Protein AF-A0A853ILU7-F1 (afdb_monomer_lite)

Radius of gyration: 18.77 Å; chains: 1; bounding box: 42×23×53 Å

InterPro domains:
  IPR018168 Ubiquinone biosynthesis hydroxylase, UbiH/UbiF/VisC/COQ6, conserved site [PS01304] (2-15)
  IPR036188 FAD/NAD(P)-binding domain superfamily [G3DSA:3.50.50.60] (1-99)
  IPR036188 FAD/NAD(P)-binding domain superfamily [SSF51905] (1-98)
  IPR051205 Ubiquinone biosynthesis monooxygenase UbiH/COQ6 [PTHR43876] (1-97)

pLDDT: mean 76.75, std 12.06, range [37.25, 93.38]

Foldseek 3Di:
DDDDPPVVVVLVVVLVVLLVVLVVPDDPPDDPPDPVSVVVSVVVCVVVVVVVCCVVVVVCVLPVDPDPVSVVVNVVVVVCVVVVVVVVVVVVCVVVVND

Secondary structure (DSSP, 8-state):
----TTHHHHHHHHHHHHHHHHHHTS-TTS-TT-HHHHHHHHHHHHHHHHHHHHHHHHHHHHHH---HHHHHHHHHHHHHHHHTTHHHHHHHHHHTT--

Organism: NCBI:txid1207057

Structure (mmCIF, N/CA/C/O backbone):
data_AF-A0A853ILU7-F1
#
_entry.id   AF-A0A853ILU7-F1
#
loop_
_atom_site.group_PDB
_atom_site.id
_atom_site.type_symbol
_atom_site.label_atom_id
_atom_site.label_alt_id
_atom_site.label_comp_id
_atom_site.label_asym_id
_atom_site.label_entity_id
_atom_site.label_seq_id
_atom_site.pdbx_PDB_ins_code
_atom_site.Cartn_x
_atom_site.Cartn_y
_atom_site.Cartn_z
_atom_site.occupancy
_atom_site.B_iso_or_equiv
_atom_site.auth_seq_id
_atom_site.auth_comp_id
_atom_site.auth_asym_id
_atom_site.auth_atom_id
_atom_site.pdbx_PDB_model_num
ATOM 1 N N . MET A 1 1 ? 9.779 4.619 -0.393 1.00 44.19 1 MET A N 1
ATOM 2 C CA . MET A 1 1 ? 8.784 5.687 -0.645 1.00 44.19 1 MET A CA 1
ATOM 3 C C . MET A 1 1 ? 9.484 6.819 -1.392 1.00 44.19 1 MET A C 1
ATOM 5 O O . MET A 1 1 ? 10.135 7.648 -0.774 1.00 44.19 1 MET A O 1
ATOM 9 N N . HIS A 1 2 ? 9.447 6.768 -2.723 1.00 37.25 2 HIS A N 1
ATOM 10 C CA . HIS A 1 2 ? 10.016 7.750 -3.663 1.00 37.25 2 HIS A CA 1
ATOM 11 C C . HIS A 1 2 ? 8.863 8.161 -4.622 1.00 37.25 2 HIS A C 1
ATOM 13 O O . HIS A 1 2 ? 7.851 7.461 -4.667 1.00 37.25 2 HIS A O 1
ATOM 19 N N . PRO A 1 3 ? 8.907 9.303 -5.321 1.00 42.47 3 PRO A N 1
ATOM 20 C CA . PRO A 1 3 ? 8.129 10.489 -5.029 1.00 42.47 3 PRO A CA 1
ATOM 21 C C . PRO A 1 3 ? 7.370 10.865 -6.304 1.00 42.47 3 PRO A C 1
ATOM 23 O O . PRO A 1 3 ? 7.729 11.802 -7.007 1.00 42.47 3 PRO A O 1
ATOM 26 N N . LEU A 1 4 ? 6.348 10.098 -6.663 1.00 46.69 4 LEU A N 1
ATOM 27 C CA . LEU A 1 4 ? 5.375 10.590 -7.628 1.00 46.69 4 LEU A CA 1
ATOM 28 C C . LEU A 1 4 ? 4.350 11.377 -6.818 1.00 46.69 4 LEU A C 1
ATOM 30 O O . LEU A 1 4 ? 3.536 10.792 -6.098 1.00 46.69 4 LEU A O 1
ATOM 34 N N . ALA A 1 5 ? 4.474 12.705 -6.858 1.00 49.56 5 ALA A N 1
ATOM 35 C CA . ALA A 1 5 ? 3.571 13.657 -6.219 1.00 49.56 5 ALA A CA 1
ATOM 36 C C . ALA A 1 5 ? 2.120 13.342 -6.638 1.00 49.56 5 ALA A C 1
ATOM 38 O O . ALA A 1 5 ? 1.689 13.693 -7.729 1.00 49.56 5 ALA A O 1
ATOM 39 N N . GLY A 1 6 ? 1.406 12.575 -5.810 1.00 53.56 6 GLY A N 1
ATOM 40 C CA . GLY A 1 6 ? 0.063 12.059 -6.106 1.00 53.56 6 GLY A CA 1
ATOM 41 C C . GLY A 1 6 ? -0.182 10.623 -5.628 1.00 53.56 6 GLY A C 1
ATOM 42 O O . GLY A 1 6 ? -1.270 10.320 -5.145 1.00 53.56 6 GLY A O 1
ATOM 43 N N . GLN A 1 7 ? 0.825 9.743 -5.653 1.00 60.44 7 GLN A N 1
ATOM 44 C CA . GLN A 1 7 ? 0.652 8.357 -5.186 1.00 60.44 7 GLN A CA 1
ATOM 45 C C . GLN A 1 7 ? 0.570 8.254 -3.659 1.00 60.44 7 GLN A C 1
ATOM 47 O O . GLN A 1 7 ? -0.228 7.474 -3.150 1.00 60.44 7 GLN A O 1
ATOM 52 N N . GLY A 1 8 ? 1.329 9.068 -2.918 1.00 70.19 8 GLY A N 1
ATOM 53 C CA . GLY A 1 8 ? 1.314 9.046 -1.449 1.00 70.19 8 GLY A CA 1
ATOM 54 C C . GLY A 1 8 ? -0.059 9.369 -0.851 1.00 70.19 8 GLY A C 1
ATOM 55 O O . GLY A 1 8 ? -0.468 8.734 0.117 1.00 70.19 8 GLY A O 1
ATOM 56 N N . LEU A 1 9 ? -0.803 10.291 -1.474 1.00 77.25 9 LEU A N 1
ATOM 57 C CA . LEU A 1 9 ? -2.158 10.638 -1.047 1.00 77.25 9 LEU A CA 1
ATOM 58 C C . LEU A 1 9 ? -3.130 9.479 -1.286 1.00 77.25 9 LEU A C 1
ATOM 60 O O . LEU A 1 9 ? -3.839 9.095 -0.365 1.00 77.25 9 LEU A O 1
ATOM 64 N N . ASN A 1 10 ? -3.125 8.873 -2.477 1.00 78.81 10 ASN A N 1
ATOM 65 C CA . ASN A 1 10 ? -3.990 7.725 -2.777 1.00 78.81 10 ASN A CA 1
ATOM 66 C C . ASN A 1 10 ? -3.666 6.515 -1.890 1.00 78.81 10 ASN A C 1
ATOM 68 O O . ASN A 1 10 ? -4.568 5.837 -1.403 1.00 78.81 10 ASN A O 1
ATOM 72 N N . VAL A 1 11 ? -2.379 6.274 -1.628 1.00 77.56 11 VAL A N 1
ATOM 73 C CA . VAL A 1 11 ? -1.922 5.226 -0.710 1.00 77.56 11 VAL A CA 1
ATOM 74 C C . 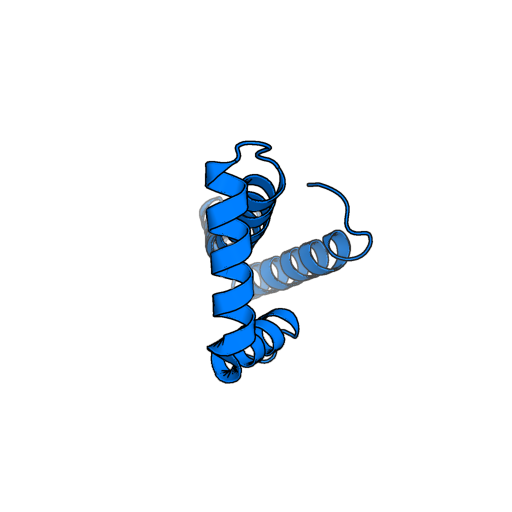VAL A 1 11 ? -2.415 5.501 0.711 1.00 77.56 11 VAL A C 1
ATOM 76 O O . VAL A 1 11 ? -2.940 4.577 1.334 1.00 77.56 11 VAL A O 1
ATOM 79 N N . GLY A 1 12 ? -2.303 6.742 1.196 1.00 81.94 12 GLY A N 1
ATOM 80 C CA . GLY A 1 12 ? -2.747 7.144 2.534 1.00 81.94 12 GLY A CA 1
ATOM 81 C C . GLY A 1 12 ? -4.270 7.159 2.701 1.00 81.94 12 GLY A C 1
ATOM 82 O O . GLY A 1 12 ? -4.781 6.698 3.716 1.00 81.94 12 GLY A O 1
ATOM 83 N N . LEU A 1 13 ? -5.016 7.610 1.688 1.00 85.88 13 LEU A N 1
ATOM 84 C CA . LEU A 1 13 ? -6.480 7.522 1.662 1.00 85.88 13 LEU A CA 1
ATOM 85 C C . LEU A 1 13 ? -6.945 6.061 1.651 1.00 85.88 13 LEU A C 1
ATOM 87 O O . LEU A 1 13 ? -7.894 5.717 2.351 1.00 85.88 13 LEU A O 1
ATOM 91 N N . GLY A 1 14 ? -6.242 5.191 0.919 1.00 84.44 14 GLY A N 1
ATOM 92 C CA . GLY A 1 14 ? -6.476 3.749 0.944 1.00 84.44 14 GLY A CA 1
ATOM 93 C C . GLY A 1 14 ? -6.210 3.122 2.317 1.00 84.44 14 GLY A C 1
ATOM 94 O O . GLY A 1 14 ? -7.019 2.319 2.771 1.00 84.44 14 GLY A O 1
ATOM 95 N N . ASP A 1 15 ? -5.126 3.517 3.004 1.00 86.94 15 ASP A N 1
ATOM 96 C CA . ASP A 1 15 ? -4.852 3.096 4.392 1.00 86.94 15 ASP A CA 1
ATOM 97 C C . ASP A 1 15 ? -5.983 3.530 5.327 1.00 86.94 15 ASP A C 1
ATOM 99 O O . ASP A 1 15 ? -6.512 2.718 6.084 1.00 86.94 15 ASP A O 1
ATOM 103 N N . ALA A 1 16 ? -6.381 4.804 5.260 1.00 88.81 16 ALA A N 1
ATOM 104 C CA . ALA A 1 16 ? -7.413 5.360 6.125 1.00 88.81 16 ALA A CA 1
ATOM 105 C C . ALA A 1 16 ? -8.771 4.674 5.913 1.00 88.81 16 ALA A C 1
ATOM 107 O O . ALA A 1 16 ? -9.452 4.341 6.884 1.00 88.81 16 ALA A O 1
ATOM 108 N N . ALA A 1 17 ? -9.149 4.419 4.657 1.00 90.12 17 ALA A N 1
ATOM 109 C CA . ALA A 1 17 ? -10.382 3.717 4.319 1.00 90.12 17 ALA A CA 1
ATOM 110 C C . ALA A 1 17 ? -10.375 2.260 4.813 1.00 90.12 17 ALA A C 1
ATOM 112 O O . ALA A 1 17 ? -11.370 1.797 5.374 1.00 90.12 17 ALA A O 1
ATOM 113 N N . GLU A 1 18 ? -9.258 1.542 4.650 1.00 89.06 18 GLU A N 1
ATOM 114 C CA . GLU A 1 18 ? -9.132 0.162 5.131 1.00 89.06 18 GLU A CA 1
ATOM 115 C C . GLU A 1 18 ? -9.159 0.099 6.660 1.00 89.06 18 GLU A C 1
ATOM 117 O O . GLU A 1 18 ? -9.860 -0.728 7.243 1.00 89.06 18 GLU A O 1
ATOM 122 N N . LEU A 1 19 ? -8.450 1.016 7.324 1.00 90.38 19 LEU A N 1
ATOM 123 C CA . LEU A 1 19 ? -8.452 1.115 8.777 1.00 90.38 19 LEU A CA 1
ATOM 124 C C . LEU A 1 19 ? -9.863 1.398 9.299 1.00 90.38 19 LEU A C 1
ATOM 126 O O . LEU A 1 19 ? -10.327 0.702 10.200 1.00 90.38 19 LEU A O 1
ATOM 130 N N . ALA A 1 20 ? -10.578 2.354 8.699 1.00 91.88 20 ALA A N 1
ATOM 131 C CA . ALA A 1 20 ? -11.964 2.648 9.050 1.00 91.88 20 ALA A CA 1
ATOM 132 C C . ALA A 1 20 ? -12.863 1.410 8.902 1.00 91.88 20 ALA A C 1
ATOM 134 O O . ALA A 1 20 ? -13.663 1.125 9.794 1.00 91.88 20 ALA A O 1
ATOM 135 N N . ARG A 1 21 ? -12.692 0.624 7.831 1.00 92.00 21 ARG A N 1
ATOM 136 C CA . ARG A 1 21 ? -13.443 -0.623 7.618 1.00 92.00 21 ARG A CA 1
ATOM 137 C C . ARG A 1 21 ? -13.146 -1.667 8.696 1.00 92.00 21 ARG A C 1
ATOM 139 O O . ARG A 1 21 ? -14.073 -2.268 9.236 1.00 92.00 21 ARG A O 1
ATOM 146 N N . VAL A 1 22 ? -11.874 -1.872 9.036 1.00 90.75 22 VAL A N 1
ATOM 147 C CA . VAL A 1 22 ? -11.462 -2.834 10.072 1.00 90.75 22 VAL A CA 1
ATOM 148 C C . VAL A 1 22 ? -11.972 -2.418 11.451 1.00 90.75 22 VAL A C 1
ATOM 150 O O . VAL A 1 22 ? -12.426 -3.272 12.213 1.00 90.75 22 VAL A O 1
ATOM 153 N N . LEU A 1 23 ? -11.949 -1.120 11.759 1.00 90.62 23 LEU A N 1
ATOM 154 C CA . LEU A 1 23 ? -12.497 -0.579 13.002 1.00 90.62 23 LEU A CA 1
ATOM 155 C C . LEU A 1 23 ? -14.026 -0.681 13.062 1.00 90.62 23 LEU A C 1
ATOM 157 O O . LEU A 1 23 ? -14.562 -0.994 14.123 1.00 90.62 23 LEU A O 1
ATOM 161 N N . ALA A 1 24 ? -14.726 -0.470 11.945 1.00 91.88 24 ALA A N 1
ATOM 162 C CA . ALA A 1 24 ? -16.179 -0.619 11.862 1.00 91.88 24 ALA A CA 1
ATOM 163 C C . ALA A 1 24 ? -16.630 -2.084 12.005 1.00 91.88 24 ALA A C 1
ATOM 165 O O . ALA A 1 24 ? -17.667 -2.354 12.603 1.00 91.88 24 ALA A O 1
ATOM 166 N N . ALA A 1 25 ? -15.835 -3.036 11.508 1.00 91.50 25 ALA A N 1
ATOM 167 C CA . ALA A 1 25 ? -16.082 -4.475 11.636 1.00 91.50 25 ALA A CA 1
ATOM 168 C C . ALA A 1 25 ? -15.564 -5.084 12.958 1.00 91.50 25 ALA A C 1
ATOM 170 O O . ALA A 1 25 ? -15.556 -6.308 13.121 1.00 91.50 25 ALA A O 1
ATOM 171 N N . ARG A 1 26 ? -15.075 -4.252 13.885 1.00 93.06 26 ARG A N 1
ATOM 172 C CA . ARG A 1 26 ? -14.562 -4.672 15.194 1.00 93.06 26 ARG A CA 1
ATOM 173 C C . ARG A 1 26 ? -15.704 -5.144 16.088 1.00 93.06 26 ARG A C 1
ATOM 175 O O . ARG A 1 26 ? -16.761 -4.522 16.154 1.00 93.06 26 ARG A O 1
ATOM 182 N N . GLU A 1 27 ? -15.454 -6.194 16.861 1.00 93.31 27 GLU A N 1
ATOM 183 C CA . GLU A 1 27 ? -16.396 -6.643 17.879 1.00 93.31 27 GLU A CA 1
ATOM 184 C C . GLU A 1 27 ? -16.508 -5.608 19.025 1.00 93.31 27 GLU A C 1
ATOM 186 O O . GLU A 1 27 ? -15.478 -5.095 19.472 1.00 93.31 27 GLU A O 1
ATOM 191 N N . PRO A 1 28 ? -17.710 -5.314 19.563 1.00 90.12 28 PRO A N 1
ATOM 192 C CA . PRO A 1 28 ? -17.911 -4.227 20.534 1.00 90.12 28 PRO A CA 1
ATOM 193 C C . PRO A 1 28 ? -17.032 -4.307 21.790 1.00 90.12 28 PRO A C 1
ATOM 195 O O . PRO A 1 28 ? -16.646 -3.284 22.350 1.00 90.12 28 PRO A O 1
ATOM 198 N N . TRP A 1 29 ? -16.696 -5.523 22.220 1.00 90.31 29 TRP A N 1
ATOM 199 C CA . TRP A 1 29 ? -15.894 -5.796 23.416 1.00 90.31 29 TRP A CA 1
ATOM 200 C C . TRP A 1 29 ? -14.379 -5.780 23.172 1.00 90.31 29 TRP A C 1
ATOM 202 O O . TRP A 1 29 ? -13.601 -5.809 24.125 1.00 90.31 29 TRP A O 1
ATOM 212 N N . ARG A 1 30 ? -13.924 -5.790 21.914 1.00 90.31 30 ARG A N 1
ATOM 213 C CA . ARG A 1 30 ? -12.496 -5.858 21.583 1.00 90.31 30 ARG A CA 1
ATOM 214 C C . ARG A 1 30 ? -11.889 -4.461 21.661 1.00 90.31 30 ARG A 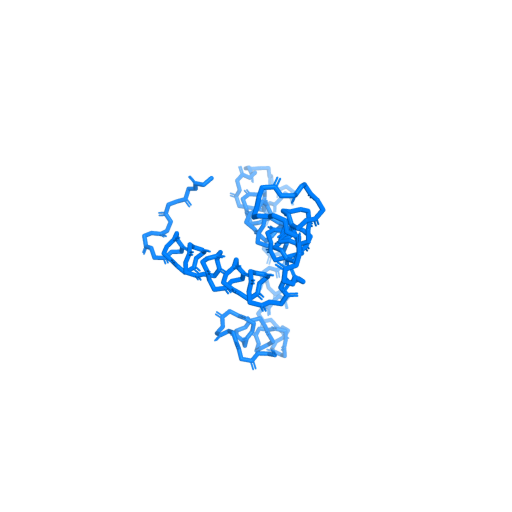C 1
ATOM 216 O O . ARG A 1 30 ? -12.412 -3.586 20.988 1.00 90.31 30 ARG A O 1
ATOM 223 N N . PRO A 1 31 ? -10.787 -4.200 22.379 1.00 90.50 31 PRO A N 1
ATOM 224 C CA . PRO A 1 31 ? -10.205 -2.860 22.442 1.00 90.50 31 PRO A CA 1
ATOM 225 C C . PRO A 1 31 ? -9.521 -2.454 21.120 1.00 90.50 31 PRO A C 1
ATOM 227 O O . PRO A 1 31 ? -9.150 -3.299 20.307 1.00 90.50 31 PRO A O 1
ATOM 230 N N . LEU A 1 32 ? -9.360 -1.146 20.887 1.00 88.31 32 LEU A N 1
ATOM 231 C CA . LEU A 1 32 ? -8.768 -0.609 19.646 1.00 88.31 32 LEU A CA 1
ATOM 232 C C . LEU A 1 32 ? -7.278 -0.951 19.489 1.00 88.31 32 LEU A C 1
ATOM 234 O O . LEU A 1 32 ? -6.784 -1.063 18.373 1.00 88.31 32 LEU A O 1
ATOM 238 N N . ASN A 1 33 ? -6.574 -1.140 20.604 1.00 90.12 33 ASN A N 1
ATOM 239 C CA . ASN A 1 33 ? -5.161 -1.514 20.644 1.00 90.12 33 ASN A CA 1
ATOM 240 C C . ASN A 1 33 ? -4.932 -3.036 20.570 1.00 90.12 33 ASN A C 1
ATOM 242 O O . ASN A 1 33 ? -3.816 -3.499 20.801 1.00 90.12 33 ASN A O 1
ATOM 246 N N . ASP A 1 34 ? -5.966 -3.829 20.274 1.00 93.38 34 ASP A N 1
ATOM 247 C CA . ASP A 1 34 ? -5.824 -5.277 20.166 1.00 93.38 34 ASP A CA 1
ATOM 248 C C . ASP A 1 34 ? -4.943 -5.651 18.964 1.00 93.38 34 ASP A C 1
ATOM 250 O O . ASP A 1 34 ? -5.260 -5.370 17.804 1.00 93.38 34 ASP A O 1
ATOM 254 N N . LEU A 1 35 ? -3.854 -6.368 19.237 1.00 90.94 35 LEU A N 1
ATOM 255 C CA . LEU A 1 35 ? -2.904 -6.811 18.223 1.00 90.94 35 LEU A CA 1
ATOM 256 C C . LEU A 1 35 ? -3.556 -7.673 17.127 1.00 90.94 35 LEU A C 1
ATOM 258 O O . LEU A 1 35 ? -3.135 -7.629 15.973 1.00 90.94 35 LEU A O 1
ATOM 262 N N . LYS A 1 36 ? -4.601 -8.449 17.443 1.00 90.62 36 LYS A N 1
ATOM 263 C CA . LYS A 1 36 ? -5.340 -9.236 16.441 1.00 90.62 36 LYS A CA 1
ATOM 264 C C . LYS A 1 36 ? -6.114 -8.342 15.474 1.00 90.62 36 LYS A C 1
ATOM 266 O O . LYS A 1 36 ? -6.210 -8.692 14.298 1.00 90.62 36 LYS A O 1
ATOM 271 N N . LEU A 1 37 ? -6.649 -7.216 15.951 1.00 90.56 37 LEU A N 1
ATOM 272 C CA . LEU A 1 37 ? -7.345 -6.234 15.118 1.00 90.56 37 LEU A CA 1
ATOM 273 C C . LEU A 1 37 ? -6.352 -5.539 14.180 1.00 90.56 37 LEU A C 1
ATOM 275 O O . LEU A 1 37 ? -6.571 -5.503 12.971 1.00 90.56 37 LEU A O 1
ATOM 279 N N . LEU A 1 38 ? -5.211 -5.101 14.719 1.00 90.44 38 LEU A N 1
ATOM 280 C CA . LEU A 1 38 ? -4.142 -4.472 13.938 1.00 90.44 38 LEU A CA 1
ATOM 281 C C . LEU A 1 38 ? -3.552 -5.423 12.886 1.00 90.44 38 LEU A C 1
ATOM 283 O O . LEU A 1 38 ? -3.370 -5.028 11.739 1.00 90.44 38 LEU A O 1
ATOM 287 N N . ARG A 1 39 ? -3.358 -6.708 13.215 1.00 90.12 39 ARG A N 1
ATOM 288 C CA . ARG A 1 39 ? -2.937 -7.725 12.231 1.00 90.12 39 ARG A CA 1
ATOM 289 C C . ARG A 1 39 ? -3.977 -7.976 11.139 1.00 90.12 39 ARG A C 1
ATOM 291 O O . ARG A 1 39 ? -3.613 -8.400 10.046 1.00 90.12 39 ARG A O 1
ATOM 298 N N . ARG A 1 40 ? -5.273 -7.789 11.415 1.00 89.12 40 ARG A N 1
ATOM 299 C CA . ARG A 1 40 ? -6.325 -7.920 10.391 1.00 89.12 40 ARG A CA 1
ATOM 300 C C . ARG A 1 40 ? -6.198 -6.796 9.363 1.00 89.12 40 ARG A C 1
ATOM 302 O O . ARG A 1 40 ? -6.222 -7.084 8.172 1.00 89.12 40 ARG A O 1
ATOM 309 N N . TYR A 1 41 ? -5.983 -5.568 9.831 1.00 89.81 41 TYR A N 1
ATOM 310 C CA . TYR A 1 41 ? -5.651 -4.423 8.981 1.00 89.81 41 TYR A CA 1
ATOM 311 C C . TYR A 1 41 ? -4.359 -4.6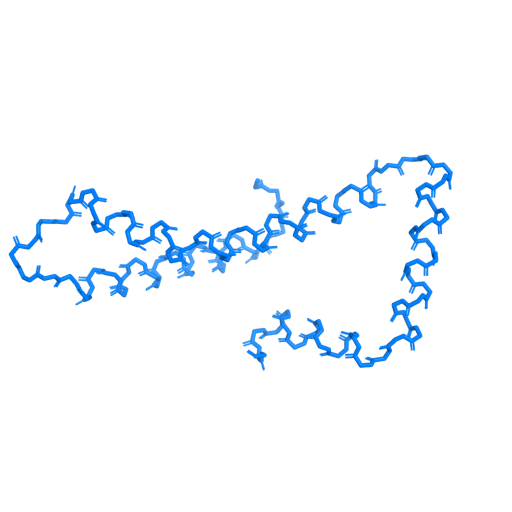45 8.185 1.00 89.81 41 TYR A C 1
ATOM 313 O O . TYR A 1 41 ? -4.359 -4.507 6.964 1.00 89.81 41 TYR A O 1
ATOM 321 N N . GLU A 1 42 ? -3.284 -5.077 8.849 1.00 87.06 42 GLU A N 1
ATOM 322 C CA . GLU A 1 42 ? -2.000 -5.341 8.195 1.00 87.06 42 GLU A CA 1
ATOM 323 C C . GLU A 1 42 ? -2.145 -6.367 7.064 1.00 87.06 42 GLU A C 1
ATOM 325 O O . GLU A 1 42 ? -1.709 -6.112 5.946 1.00 87.06 42 GLU A O 1
ATOM 330 N N . ARG A 1 43 ? -2.830 -7.495 7.304 1.00 86.81 43 ARG A N 1
ATOM 331 C CA . ARG A 1 43 ? -3.072 -8.506 6.261 1.00 86.81 43 ARG A CA 1
ATOM 332 C C . ARG A 1 43 ? -3.938 -7.992 5.116 1.00 86.81 43 ARG A C 1
ATOM 334 O O . ARG A 1 43 ? -3.685 -8.362 3.973 1.00 86.81 43 ARG A O 1
ATOM 341 N N . ALA A 1 44 ? -4.941 -7.163 5.410 1.00 84.12 44 ALA A N 1
ATOM 342 C CA . ALA A 1 44 ? -5.792 -6.567 4.384 1.00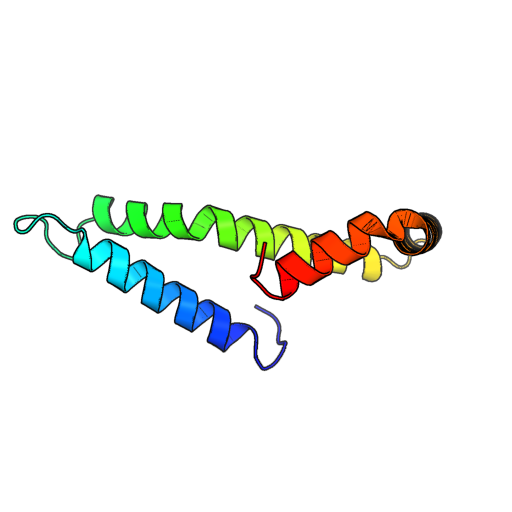 84.12 44 ALA A CA 1
ATOM 343 C C . ALA A 1 44 ? -4.975 -5.673 3.435 1.00 84.12 44 ALA A C 1
ATOM 345 O O . ALA A 1 44 ? -5.161 -5.740 2.224 1.00 84.12 44 ALA A O 1
ATOM 346 N N . ARG A 1 45 ? -4.003 -4.914 3.962 1.00 80.88 45 ARG A N 1
ATOM 347 C CA . ARG A 1 45 ? -3.106 -4.065 3.157 1.00 80.88 45 ARG A CA 1
ATOM 348 C C . ARG A 1 45 ? -1.895 -4.787 2.573 1.00 80.88 45 ARG A C 1
ATOM 350 O O . ARG A 1 45 ? -1.384 -4.342 1.549 1.00 80.88 45 ARG A O 1
ATOM 357 N N . GLN A 1 46 ? -1.437 -5.891 3.167 1.00 78.94 46 GLN A N 1
ATOM 358 C CA . GLN A 1 46 ? -0.230 -6.612 2.736 1.00 78.94 46 GLN A CA 1
ATOM 359 C C . GLN A 1 46 ? -0.282 -7.035 1.266 1.00 78.94 46 GLN A C 1
ATOM 361 O O . GLN A 1 46 ? 0.721 -6.910 0.567 1.00 78.94 46 GLN A O 1
ATOM 366 N N . GLY A 1 47 ? -1.436 -7.504 0.782 1.00 74.00 47 GLY A N 1
ATOM 367 C CA . GLY A 1 47 ? -1.591 -7.910 -0.618 1.00 74.00 47 GLY A CA 1
ATOM 368 C C . GLY A 1 47 ? -1.397 -6.747 -1.593 1.00 74.00 47 GLY A C 1
ATOM 369 O O . GLY A 1 47 ? -0.670 -6.876 -2.578 1.00 74.00 47 GLY A O 1
ATOM 370 N N . ASP A 1 48 ? -1.997 -5.597 -1.298 1.00 70.75 48 ASP A N 1
ATOM 371 C CA . ASP A 1 48 ? -1.903 -4.409 -2.149 1.00 70.75 48 ASP A CA 1
ATOM 372 C C . ASP A 1 48 ? -0.529 -3.747 -2.059 1.00 70.75 48 ASP A C 1
ATOM 374 O O . ASP A 1 48 ? 0.032 -3.331 -3.075 1.00 70.75 48 ASP A O 1
ATOM 378 N N . TRP A 1 49 ? 0.065 -3.735 -0.865 1.00 73.12 49 TRP A N 1
ATOM 379 C CA . TRP A 1 49 ? 1.423 -3.246 -0.658 1.00 73.12 49 TRP A CA 1
ATOM 380 C C . TRP A 1 49 ? 2.449 -4.108 -1.400 1.00 73.12 49 TRP A C 1
ATOM 382 O O . TRP A 1 49 ? 3.318 -3.574 -2.083 1.00 73.12 49 TRP A O 1
ATOM 392 N N . LEU A 1 50 ? 2.310 -5.439 -1.349 1.00 73.75 50 LEU A N 1
ATOM 393 C CA . LEU A 1 50 ? 3.184 -6.366 -2.068 1.00 73.75 50 LEU A CA 1
ATOM 394 C C . LEU A 1 50 ? 3.072 -6.185 -3.585 1.00 73.75 50 LEU A C 1
ATOM 396 O O . LEU A 1 50 ? 4.091 -6.141 -4.267 1.00 73.75 50 LEU A O 1
ATOM 400 N N . ARG A 1 51 ? 1.854 -6.037 -4.122 1.00 71.94 51 ARG A N 1
ATOM 401 C CA . ARG A 1 51 ? 1.638 -5.767 -5.555 1.00 71.94 51 ARG A CA 1
ATOM 402 C C . ARG A 1 51 ? 2.306 -4.467 -5.987 1.00 71.94 51 ARG A C 1
ATOM 404 O O . ARG A 1 51 ? 2.991 -4.451 -7.007 1.00 71.94 51 ARG A O 1
ATOM 411 N N . MET A 1 52 ? 2.128 -3.401 -5.206 1.00 71.62 52 MET A N 1
ATOM 412 C CA . MET A 1 52 ? 2.756 -2.110 -5.472 1.00 71.62 52 MET A CA 1
ATOM 413 C C . MET A 1 52 ? 4.284 -2.228 -5.408 1.00 71.62 52 MET A C 1
ATOM 415 O O . MET A 1 52 ? 4.959 -1.814 -6.346 1.00 71.62 52 MET A O 1
ATOM 419 N N . SER A 1 53 ? 4.838 -2.840 -4.355 1.00 72.88 53 SER A N 1
ATOM 420 C CA . SER A 1 53 ? 6.290 -3.015 -4.202 1.00 72.88 53 SER A CA 1
ATOM 421 C C . SER A 1 53 ? 6.868 -3.813 -5.364 1.00 72.88 53 SER A C 1
ATOM 423 O O . SER A 1 53 ? 7.755 -3.323 -6.047 1.00 72.88 53 SER A O 1
ATOM 425 N N . LEU A 1 54 ? 6.289 -4.973 -5.692 1.00 73.81 54 LEU A N 1
ATOM 426 C CA . LEU A 1 54 ? 6.734 -5.800 -6.817 1.00 73.81 54 LEU A CA 1
ATOM 427 C C . LEU A 1 54 ? 6.700 -5.049 -8.152 1.00 73.81 54 LEU A C 1
ATOM 429 O O . LEU A 1 54 ? 7.624 -5.186 -8.952 1.00 73.81 54 LEU A O 1
ATOM 433 N N . ALA A 1 55 ? 5.660 -4.249 -8.399 1.00 74.81 55 ALA A N 1
ATOM 434 C CA . ALA A 1 55 ? 5.575 -3.445 -9.613 1.00 74.81 55 ALA A CA 1
ATOM 435 C C . ALA A 1 55 ? 6.674 -2.371 -9.655 1.00 74.81 55 ALA A C 1
ATOM 437 O O . ALA A 1 55 ? 7.347 -2.212 -10.673 1.00 74.81 55 ALA A O 1
ATOM 438 N N . THR A 1 56 ? 6.879 -1.658 -8.547 1.00 72.75 56 THR A N 1
ATOM 439 C CA . THR A 1 56 ? 7.841 -0.549 -8.477 1.00 72.75 56 THR A CA 1
ATOM 440 C C . THR A 1 56 ? 9.283 -1.058 -8.512 1.00 72.75 56 THR A C 1
ATOM 442 O O . THR A 1 56 ? 10.086 -0.562 -9.299 1.00 72.75 56 THR A O 1
ATOM 445 N N . ASP A 1 57 ? 9.594 -2.097 -7.736 1.00 75.62 57 ASP A N 1
ATOM 446 C CA . ASP A 1 57 ? 10.911 -2.735 -7.675 1.00 75.62 57 ASP A CA 1
ATOM 447 C C . ASP A 1 57 ? 11.243 -3.447 -8.994 1.00 75.62 57 ASP A C 1
ATOM 449 O O . ASP A 1 57 ? 12.378 -3.395 -9.469 1.00 75.62 57 ASP A O 1
ATOM 453 N N . GLY A 1 58 ? 10.250 -4.080 -9.630 1.00 72.12 58 GLY A N 1
ATOM 454 C CA . GLY A 1 58 ? 10.398 -4.700 -10.945 1.00 72.12 58 GLY A CA 1
ATOM 455 C C . GLY A 1 58 ? 10.740 -3.678 -12.029 1.00 72.12 58 GLY A C 1
ATOM 456 O O . GLY A 1 58 ? 11.676 -3.887 -12.801 1.00 72.12 58 GLY A O 1
ATOM 457 N N . LEU A 1 59 ? 10.042 -2.538 -12.049 1.00 72.88 59 LEU A N 1
ATOM 458 C CA . LEU A 1 59 ? 10.356 -1.434 -12.959 1.00 72.88 59 LEU A CA 1
ATOM 459 C C . LEU A 1 59 ? 11.730 -0.829 -12.653 1.00 72.88 59 LEU A C 1
ATOM 461 O O . LEU A 1 59 ? 12.528 -0.625 -13.567 1.00 72.88 59 LEU A O 1
ATOM 465 N N . GLN A 1 60 ? 12.052 -0.596 -11.380 1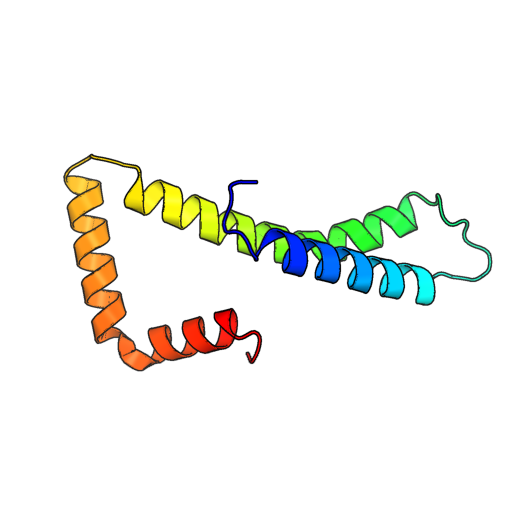.00 75.88 60 GLN A N 1
ATOM 466 C CA . GLN A 1 60 ? 13.349 -0.052 -10.991 1.00 75.88 60 GLN A CA 1
ATOM 467 C C . GLN A 1 60 ? 14.499 -0.973 -11.418 1.00 75.88 60 GLN A C 1
ATOM 469 O O . GLN A 1 60 ? 15.494 -0.495 -11.957 1.00 75.88 60 GLN A O 1
ATOM 474 N N . GLN A 1 61 ? 14.367 -2.289 -11.244 1.00 73.75 61 GLN A N 1
ATOM 475 C CA . GLN A 1 61 ? 15.386 -3.240 -11.690 1.00 73.75 61 GLN A CA 1
ATOM 476 C C . GLN A 1 61 ? 15.482 -3.339 -13.215 1.00 73.75 61 GLN A C 1
ATOM 478 O O . GLN A 1 61 ? 16.588 -3.459 -13.742 1.00 73.75 61 GLN A O 1
ATOM 483 N N . LEU A 1 62 ? 14.354 -3.271 -13.926 1.00 69.50 62 LEU A N 1
ATOM 484 C CA . LEU A 1 62 ? 14.320 -3.356 -15.386 1.00 69.50 62 LEU A CA 1
ATOM 485 C C . LEU A 1 62 ? 14.957 -2.131 -16.062 1.00 69.50 62 LEU A C 1
ATOM 487 O O . LEU A 1 62 ? 15.589 -2.264 -17.109 1.00 69.50 62 LEU A O 1
ATO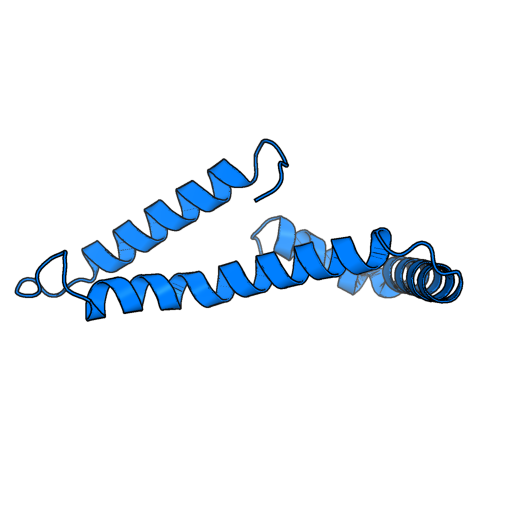M 491 N N . PHE A 1 63 ? 14.800 -0.942 -15.475 1.00 69.88 63 PHE A N 1
ATOM 492 C CA . PHE A 1 63 ? 15.304 0.312 -16.045 1.00 69.88 63 PHE A CA 1
ATOM 493 C C . PHE A 1 63 ? 16.593 0.829 -15.391 1.00 69.88 63 PHE A C 1
ATOM 495 O O . PHE A 1 63 ? 17.272 1.658 -15.989 1.00 69.88 63 PHE A O 1
ATOM 502 N N . GLY A 1 64 ? 16.948 0.344 -14.199 1.00 70.19 64 GLY A N 1
ATOM 503 C CA . GLY A 1 64 ? 18.120 0.789 -13.439 1.00 70.19 64 GLY A CA 1
ATOM 504 C C . GLY A 1 64 ? 19.408 0.005 -13.699 1.00 70.19 64 GLY A C 1
ATOM 505 O O . GLY A 1 64 ? 20.462 0.416 -13.220 1.00 70.19 64 GLY A O 1
ATOM 506 N N . ARG A 1 65 ? 19.363 -1.115 -14.437 1.00 73.75 65 ARG A N 1
ATOM 507 C CA . ARG A 1 65 ? 20.559 -1.910 -14.771 1.00 73.75 65 ARG A CA 1
ATOM 508 C C . ARG A 1 65 ? 21.146 -1.478 -16.128 1.00 73.75 65 ARG A C 1
ATOM 510 O O . ARG A 1 65 ? 20.459 -1.631 -17.136 1.00 73.75 65 ARG A O 1
ATOM 517 N N . PRO A 1 66 ? 22.405 -0.995 -16.189 1.00 68.69 66 PRO A N 1
ATOM 518 C CA . PRO A 1 66 ? 23.044 -0.538 -17.432 1.00 68.69 66 PRO A CA 1
ATOM 519 C C . PRO A 1 66 ? 23.613 -1.673 -18.308 1.00 68.69 66 PRO A C 1
ATOM 521 O O . PRO A 1 66 ? 24.165 -1.415 -19.373 1.00 68.69 66 PRO A O 1
ATOM 524 N N . GLU A 1 67 ? 23.493 -2.927 -17.870 1.00 81.06 67 GLU A N 1
ATOM 525 C CA . GLU A 1 67 ? 24.029 -4.111 -18.548 1.00 81.06 67 GLU A CA 1
ATOM 526 C C . GLU A 1 67 ? 23.402 -4.327 -19.950 1.00 81.06 67 GLU A C 1
ATOM 528 O O . GLU A 1 67 ? 22.173 -4.292 -20.090 1.00 81.06 67 GLU A O 1
ATOM 533 N N . PRO A 1 68 ? 24.192 -4.649 -20.992 1.00 74.62 68 PRO A N 1
ATOM 534 C CA . PRO A 1 68 ? 23.685 -4.840 -22.357 1.00 74.62 68 PRO A CA 1
ATOM 535 C C . PRO A 1 68 ? 22.684 -6.002 -22.493 1.00 74.62 68 PRO A C 1
ATOM 537 O O . PRO A 1 68 ? 21.737 -5.917 -23.277 1.00 74.62 68 PRO A O 1
ATOM 540 N N . ALA A 1 69 ? 22.819 -7.059 -21.685 1.00 75.75 69 ALA A N 1
ATOM 541 C CA . ALA A 1 69 ? 21.836 -8.144 -21.626 1.00 75.75 69 ALA A CA 1
ATOM 542 C C . ALA A 1 69 ? 20.482 -7.679 -21.051 1.00 75.75 69 ALA A C 1
ATOM 544 O O . ALA A 1 69 ? 19.425 -8.074 -21.547 1.00 75.75 69 ALA A O 1
ATOM 545 N N . ALA A 1 70 ? 20.499 -6.790 -20.050 1.00 74.19 70 ALA A N 1
ATOM 546 C CA . ALA A 1 70 ? 19.284 -6.191 -19.498 1.00 74.19 70 ALA A CA 1
ATOM 547 C C . ALA A 1 70 ? 18.616 -5.248 -20.513 1.00 74.19 70 ALA A C 1
ATOM 549 O O . ALA A 1 70 ? 17.392 -5.244 -20.635 1.00 74.19 70 ALA A O 1
ATOM 550 N N . ALA A 1 71 ? 19.407 -4.514 -21.303 1.00 73.94 71 ALA A N 1
ATOM 551 C CA . ALA A 1 71 ? 18.898 -3.667 -22.379 1.00 73.94 71 ALA A CA 1
ATOM 552 C C . ALA A 1 71 ? 18.186 -4.475 -23.482 1.00 73.94 71 ALA A C 1
ATOM 554 O O . ALA A 1 71 ? 17.109 -4.077 -23.929 1.00 73.94 71 ALA A O 1
ATOM 555 N N . LEU A 1 72 ? 18.736 -5.628 -23.881 1.00 77.25 72 LEU A N 1
ATOM 556 C CA . LEU A 1 72 ? 18.095 -6.542 -24.836 1.00 77.25 72 LEU A CA 1
ATOM 557 C C . LEU A 1 72 ? 16.774 -7.096 -24.296 1.00 77.25 72 LEU A C 1
ATOM 559 O O . LEU A 1 72 ? 15.759 -7.046 -24.991 1.00 77.25 72 LEU A O 1
ATOM 563 N N . LEU A 1 73 ? 16.768 -7.563 -23.045 1.00 79.06 73 LEU A N 1
ATOM 564 C CA . LEU A 1 73 ? 15.569 -8.100 -22.401 1.00 79.06 73 LEU A CA 1
ATOM 565 C C . LEU A 1 73 ? 14.473 -7.032 -22.261 1.00 79.06 73 LEU A C 1
ATOM 567 O O . LEU A 1 73 ? 13.301 -7.304 -22.514 1.00 79.06 73 LEU A O 1
ATOM 571 N N . ARG A 1 74 ? 14.858 -5.795 -21.925 1.00 77.56 74 ARG A N 1
ATOM 572 C CA . ARG A 1 74 ? 13.956 -4.641 -21.848 1.00 77.56 74 ARG A CA 1
ATOM 573 C C . ARG A 1 74 ? 13.372 -4.285 -23.212 1.00 77.56 74 ARG A C 1
ATOM 575 O O . ARG A 1 74 ? 12.166 -4.089 -23.313 1.00 77.56 74 ARG A O 1
ATOM 582 N N . ASN A 1 75 ? 14.194 -4.216 -24.257 1.00 79.94 75 ASN A N 1
ATOM 583 C CA . ASN A 1 75 ? 13.731 -3.874 -25.603 1.00 79.94 75 ASN A CA 1
ATOM 584 C C . ASN A 1 75 ? 12.808 -4.961 -26.170 1.00 79.94 75 ASN A C 1
ATOM 586 O O . ASN A 1 75 ? 11.763 -4.643 -26.733 1.00 79.94 75 ASN A O 1
ATOM 590 N N . TRP A 1 76 ? 13.149 -6.235 -25.961 1.00 81.31 76 TRP A N 1
ATOM 591 C CA . TRP A 1 76 ? 12.296 -7.357 -26.343 1.00 81.31 76 TRP A CA 1
ATOM 592 C C . TRP A 1 76 ? 10.982 -7.360 -25.555 1.00 81.31 76 TRP A C 1
ATOM 594 O O . TRP A 1 76 ? 9.914 -7.485 -26.146 1.00 81.31 76 TRP A O 1
ATOM 604 N N . GLY A 1 77 ? 11.042 -7.137 -24.239 1.00 76.31 77 GLY A N 1
ATOM 605 C CA . GLY A 1 77 ? 9.864 -7.024 -23.380 1.00 76.31 77 GLY A CA 1
ATOM 606 C C . GLY A 1 77 ? 8.947 -5.865 -23.778 1.00 76.31 77 GLY A C 1
ATOM 607 O O . GLY A 1 77 ? 7.735 -6.045 -23.827 1.00 76.31 77 GLY A O 1
ATOM 608 N N . MET A 1 78 ? 9.508 -4.706 -24.134 1.00 76.88 78 MET A N 1
ATOM 609 C CA . MET A 1 78 ? 8.748 -3.553 -24.632 1.00 76.88 78 MET A CA 1
ATOM 610 C C . MET A 1 78 ? 8.112 -3.829 -25.999 1.00 76.88 78 MET A C 1
ATOM 612 O O . MET A 1 78 ? 6.939 -3.518 -26.189 1.00 76.88 78 MET A O 1
ATOM 616 N N . ALA A 1 79 ? 8.836 -4.460 -26.927 1.00 77.44 79 ALA A N 1
ATOM 617 C CA . ALA A 1 79 ? 8.300 -4.832 -28.238 1.00 77.44 79 ALA A CA 1
ATOM 618 C C . ALA A 1 79 ? 7.183 -5.885 -28.125 1.00 77.44 79 ALA A C 1
ATOM 620 O O . ALA A 1 79 ? 6.129 -5.752 -28.747 1.00 77.44 79 ALA A O 1
ATOM 621 N N . ALA A 1 80 ? 7.377 -6.899 -27.277 1.00 75.31 80 ALA A N 1
ATOM 622 C CA . ALA A 1 80 ? 6.363 -7.901 -26.970 1.00 75.31 80 ALA A CA 1
ATOM 623 C C . ALA A 1 80 ? 5.139 -7.264 -26.295 1.00 75.31 80 ALA A C 1
ATOM 625 O O . ALA A 1 80 ? 4.003 -7.575 -26.651 1.00 75.31 80 ALA A O 1
ATOM 626 N N . PHE A 1 81 ? 5.353 -6.329 -25.365 1.00 73.12 81 PHE A N 1
ATOM 627 C CA . PHE A 1 81 ? 4.283 -5.583 -24.713 1.00 73.12 81 PHE A CA 1
ATOM 628 C C . PHE A 1 81 ? 3.462 -4.760 -25.712 1.00 73.12 81 PHE A C 1
ATOM 630 O O . PHE A 1 81 ? 2.231 -4.826 -25.679 1.00 73.12 81 PHE A O 1
ATOM 637 N N . ASP A 1 82 ? 4.110 -4.043 -26.632 1.00 73.56 82 ASP A N 1
ATOM 638 C CA . ASP A 1 82 ? 3.415 -3.252 -27.652 1.00 73.56 82 ASP A CA 1
ATOM 639 C C . ASP A 1 82 ? 2.629 -4.127 -28.638 1.00 73.56 82 ASP A C 1
ATOM 641 O O . ASP A 1 82 ? 1.491 -3.801 -28.980 1.00 73.56 82 ASP A O 1
ATOM 645 N N . ALA A 1 83 ? 3.170 -5.290 -29.015 1.00 75.81 83 ALA A N 1
ATOM 646 C CA . ALA A 1 83 ? 2.472 -6.263 -29.858 1.00 75.81 83 ALA A CA 1
ATOM 647 C C . ALA A 1 83 ? 1.292 -6.952 -29.139 1.00 75.81 83 ALA A C 1
ATOM 649 O O . ALA A 1 83 ? 0.353 -7.432 -29.773 1.00 75.81 83 ALA A O 1
ATOM 650 N N . SER A 1 84 ? 1.307 -6.991 -27.804 1.00 74.25 84 SER A N 1
ATOM 651 C CA . SER A 1 84 ? 0.381 -7.785 -26.988 1.00 74.25 84 SER A CA 1
ATOM 652 C C . SER A 1 84 ? -0.971 -7.134 -26.673 1.00 74.25 84 SER A C 1
ATOM 654 O O . SER A 1 84 ? -1.669 -7.645 -25.801 1.00 74.25 84 SER A O 1
ATOM 656 N N . GLY A 1 85 ? -1.356 -6.035 -27.341 1.00 72.44 85 GLY A N 1
ATOM 657 C CA . GLY A 1 85 ? -2.689 -5.389 -27.365 1.00 72.44 85 GLY A CA 1
ATOM 658 C C . GLY A 1 85 ? -3.635 -5.616 -26.159 1.00 72.44 85 GLY A C 1
ATOM 659 O O . GLY A 1 85 ? -3.849 -4.702 -25.356 1.00 72.44 85 GLY A O 1
ATOM 660 N N . PRO A 1 86 ? -4.272 -6.797 -26.011 1.00 74.12 86 PRO A N 1
ATOM 661 C CA . PRO A 1 86 ? -5.027 -7.186 -24.811 1.00 74.12 86 PRO A CA 1
ATOM 662 C C . PRO A 1 86 ? -4.319 -6.998 -23.450 1.00 74.12 86 PRO A C 1
ATOM 664 O O . PRO A 1 86 ? -4.991 -6.595 -22.498 1.00 74.12 86 PRO A O 1
ATOM 667 N N . ILE A 1 87 ? -3.009 -7.235 -23.326 1.00 72.88 87 ILE A N 1
ATOM 668 C CA . ILE A 1 87 ? -2.270 -7.070 -22.056 1.00 72.88 87 ILE A CA 1
ATOM 669 C C . ILE A 1 87 ? -2.183 -5.587 -21.673 1.00 72.88 87 ILE A C 1
ATOM 671 O O . ILE A 1 87 ? -2.507 -5.222 -20.540 1.00 72.88 87 ILE A O 1
ATOM 675 N N . LYS A 1 88 ? -1.872 -4.717 -22.641 1.00 67.69 88 LYS A N 1
ATOM 676 C CA . LYS A 1 88 ? -1.845 -3.253 -22.479 1.00 67.69 88 LYS A CA 1
ATOM 677 C C . LYS A 1 88 ? -3.192 -2.719 -21.975 1.00 67.69 88 LYS A C 1
ATOM 679 O O . LYS A 1 88 ? -3.241 -1.952 -21.016 1.00 67.69 88 LYS A O 1
ATOM 684 N N . ARG A 1 89 ? -4.303 -3.216 -22.536 1.00 71.44 89 ARG A N 1
ATOM 685 C CA . ARG A 1 89 ? -5.673 -2.882 -22.088 1.00 71.44 89 ARG A CA 1
ATOM 686 C C . ARG A 1 89 ? -5.997 -3.389 -20.681 1.00 71.44 89 ARG A C 1
ATOM 688 O O . ARG A 1 89 ? -6.751 -2.747 -19.953 1.00 71.44 89 ARG A O 1
ATOM 695 N N . ARG A 1 90 ? -5.475 -4.552 -20.285 1.00 70.94 90 ARG A N 1
ATOM 696 C CA . ARG A 1 90 ? -5.697 -5.113 -18.942 1.00 70.94 90 ARG A CA 1
ATOM 697 C C . ARG A 1 90 ? -4.929 -4.330 -17.876 1.00 70.94 90 ARG A C 1
ATOM 699 O O . ARG A 1 90 ? -5.499 -4.028 -16.835 1.00 70.94 90 ARG A O 1
ATOM 706 N N . ILE A 1 91 ? -3.697 -3.928 -18.173 1.00 71.19 91 ILE A N 1
ATOM 707 C CA . ILE A 1 91 ? -2.873 -3.106 -17.277 1.00 71.19 91 ILE A CA 1
ATOM 708 C C . ILE A 1 91 ? -3.413 -1.680 -17.164 1.00 71.19 91 ILE A C 1
ATOM 710 O O . ILE A 1 91 ? -3.480 -1.157 -16.058 1.00 71.19 91 ILE A O 1
ATOM 714 N N . ALA A 1 92 ? -3.891 -1.080 -18.258 1.00 72.62 92 ALA A N 1
ATOM 715 C CA . ALA A 1 92 ? -4.551 0.225 -18.200 1.00 72.62 92 ALA A CA 1
ATOM 716 C C . ALA A 1 92 ? -5.793 0.207 -17.289 1.00 72.62 92 ALA A C 1
ATOM 718 O O . ALA A 1 92 ? -5.968 1.106 -16.473 1.00 72.62 92 ALA A O 1
ATOM 719 N N . ARG A 1 93 ? -6.626 -0.842 -17.362 1.00 71.19 93 ARG A N 1
ATOM 720 C CA . ARG A 1 93 ? -7.787 -1.000 -16.465 1.00 71.19 93 ARG A CA 1
ATOM 721 C C . ARG A 1 93 ? -7.393 -1.168 -14.999 1.00 71.19 93 ARG A C 1
ATOM 723 O O . ARG A 1 93 ? -8.016 -0.552 -14.140 1.00 71.19 93 ARG A O 1
ATOM 730 N N . LEU A 1 94 ? -6.340 -1.943 -14.728 1.00 68.38 94 LEU A N 1
ATOM 731 C CA . LEU A 1 94 ? -5.778 -2.086 -13.381 1.00 68.38 94 LEU A CA 1
ATOM 732 C C . LEU A 1 94 ? -5.242 -0.749 -12.846 1.00 68.38 94 LEU A C 1
ATOM 734 O O . LEU A 1 94 ? -5.530 -0.398 -11.709 1.00 68.38 94 LEU A O 1
ATOM 738 N N . ALA A 1 95 ? -4.532 0.027 -13.669 1.00 64.25 95 ALA A N 1
ATOM 739 C CA . ALA A 1 95 ? -4.024 1.348 -13.292 1.00 64.25 95 ALA A CA 1
ATOM 740 C C . ALA A 1 95 ? -5.148 2.370 -13.038 1.00 64.25 95 ALA A C 1
ATOM 742 O O . ALA A 1 95 ? -5.006 3.240 -12.185 1.00 64.25 95 ALA A O 1
ATOM 743 N N . MET A 1 96 ? -6.273 2.243 -13.747 1.00 72.81 96 MET A N 1
ATOM 744 C CA . MET A 1 96 ? -7.479 3.046 -13.520 1.00 72.81 96 MET A CA 1
ATOM 745 C C . MET A 1 96 ? -8.335 2.547 -12.342 1.00 72.81 96 MET A C 1
ATOM 747 O O . MET A 1 96 ? -9.336 3.180 -12.028 1.00 72.81 96 MET A O 1
ATOM 751 N N . GLY A 1 97 ? -7.992 1.416 -11.710 1.00 59.78 97 GLY A N 1
ATOM 752 C CA . GLY A 1 97 ? -8.782 0.837 -10.616 1.00 59.78 97 GLY A CA 1
ATOM 753 C C . GLY A 1 97 ? -10.164 0.321 -11.040 1.00 59.78 97 GLY A C 1
ATOM 754 O O . GLY A 1 97 ? -11.071 0.264 -10.219 1.00 59.78 97 GLY A O 1
ATOM 755 N N . THR A 1 98 ? -10.340 -0.024 -12.321 1.00 55.59 98 THR A N 1
ATOM 756 C CA . THR A 1 98 ? -11.629 -0.434 -12.931 1.00 55.59 98 THR A CA 1
ATOM 757 C C . THR A 1 98 ? -11.663 -1.915 -13.332 1.00 55.59 98 THR A C 1
ATOM 759 O O . THR A 1 98 ? -12.471 -2.315 -14.172 1.00 55.59 98 THR A O 1
ATOM 762 N N . ALA A 1 99 ? -10.740 -2.716 -12.796 1.00 50.84 99 ALA A N 1
ATOM 763 C CA . ALA A 1 99 ? -10.593 -4.138 -13.104 1.00 50.84 99 ALA A CA 1
ATOM 764 C C . ALA A 1 99 ? -11.273 -5.034 -12.067 1.00 50.84 99 ALA A C 1
ATOM 766 O O . ALA A 1 99 ? -11.217 -4.684 -10.868 1.00 50.84 99 ALA A O 1
#

Sequence (99 aa):
MHPLAGQGLNVGLGDAAELARVLAAREPWRPLNDLKLLRRYERARQGDWLRMSLATDGLQQLFGRPEPAAALLRNWGMAAFDASGPIKRRIARLAMGTA